Protein AF-A0A9P9J3M6-F1 (afdb_monomer_lite)

Sequence (145 aa):
MAPPSIEESSESGIVKPSSDRLELLVREHLDTVFKNATKAMRANKTPTTQNATMADYLGEYLVSAAQVWFQLTDEMLNSPEMEQVVLKVHENSKSETRLADLSAIVSLDVNITKLSHIRNLTEKFSRDIHEIWRSDPKNGSVSSG

Organism: NCBI:txid307937

Secondary structure (DSSP, 8-state):
-PPPP----------PPPHHHHHHHHHHHHHHHHHHHHHHHHHS-----TT--HHHHHHHHHHHHHHHHHHHHHHHHSSHHHHHHHHHHHHHHHHH-SS--HHHHHHHHHHHHHHHHHHHHHHHHHHHHHHHHH--GGGGS----

Structure (mmCIF, N/CA/C/O backbone):
data_AF-A0A9P9J3M6-F1
#
_entry.id   AF-A0A9P9J3M6-F1
#
loop_
_atom_site.group_PDB
_atom_site.id
_atom_site.type_symbol
_atom_site.label_atom_id
_atom_site.label_alt_id
_atom_site.label_comp_id
_atom_site.label_asym_id
_atom_site.label_entity_id
_atom_site.label_seq_id
_atom_site.pdbx_PDB_ins_code
_atom_site.Cartn_x
_atom_site.Cartn_y
_atom_site.Cartn_z
_atom_site.occupancy
_atom_site.B_iso_or_equiv
_atom_site.auth_seq_id
_atom_site.auth_comp_id
_atom_site.auth_asym_id
_atom_site.auth_atom_id
_atom_site.pdbx_PDB_model_num
ATOM 1 N N . MET A 1 1 ? -54.775 16.433 20.065 1.00 39.12 1 MET A N 1
ATOM 2 C CA . MET A 1 1 ? -53.765 15.400 20.366 1.00 39.12 1 MET A CA 1
ATOM 3 C C . MET A 1 1 ? -53.034 15.120 19.063 1.00 39.12 1 MET A C 1
ATOM 5 O O . MET A 1 1 ? -53.635 14.534 18.176 1.00 39.12 1 MET A O 1
ATOM 9 N N . ALA A 1 2 ? -51.842 15.690 18.881 1.00 44.88 2 ALA A N 1
ATOM 10 C CA . ALA A 1 2 ? -51.015 15.474 17.690 1.00 44.88 2 ALA A CA 1
ATOM 11 C C . ALA A 1 2 ? -50.002 14.351 17.988 1.00 44.88 2 ALA A C 1
ATOM 13 O O . ALA A 1 2 ? -49.564 14.263 19.138 1.00 44.88 2 ALA A O 1
ATOM 14 N N . PRO A 1 3 ? -49.670 13.476 17.022 1.00 43.56 3 PRO A N 1
ATOM 15 C CA . PRO A 1 3 ? -48.696 12.410 17.239 1.00 43.56 3 PRO A CA 1
ATOM 16 C C . PRO A 1 3 ? -47.274 12.985 17.389 1.00 43.56 3 PRO A C 1
ATOM 18 O O . PRO A 1 3 ? -46.992 14.049 16.833 1.00 43.56 3 PRO A O 1
ATOM 21 N N . PRO A 1 4 ? -46.387 12.312 18.145 1.00 39.59 4 PRO A N 1
ATOM 22 C CA . PRO A 1 4 ? -45.017 12.765 18.344 1.00 39.59 4 PRO A CA 1
ATOM 23 C C . PRO A 1 4 ? -44.220 12.682 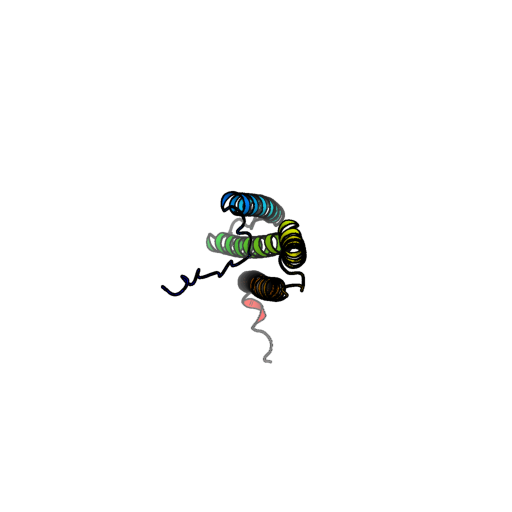17.037 1.00 39.59 4 PRO A C 1
ATOM 25 O O . PRO A 1 4 ? -44.325 11.706 16.292 1.00 39.59 4 PRO A O 1
ATOM 28 N N . SER A 1 5 ? -43.431 13.725 16.779 1.00 46.91 5 SER A N 1
ATOM 29 C CA . SER A 1 5 ? -42.441 13.777 15.707 1.00 46.91 5 SER A CA 1
ATOM 30 C C . SER A 1 5 ? -41.457 12.621 15.851 1.00 46.91 5 SER A C 1
ATOM 32 O O . SER A 1 5 ? -40.870 12.429 16.914 1.00 46.91 5 SER A O 1
ATOM 34 N N . ILE A 1 6 ? -41.280 11.862 14.773 1.00 44.53 6 ILE A N 1
ATOM 35 C CA . ILE A 1 6 ? -40.197 10.892 14.648 1.00 44.53 6 ILE A CA 1
ATOM 36 C C . ILE A 1 6 ? -38.923 11.717 14.463 1.00 44.53 6 ILE A C 1
ATOM 38 O O . ILE A 1 6 ? -38.685 12.267 13.389 1.00 44.53 6 ILE A O 1
ATOM 42 N N . GLU A 1 7 ? -38.145 11.859 15.532 1.00 42.56 7 GLU A N 1
ATOM 43 C CA . GLU A 1 7 ? -36.724 12.146 15.399 1.00 42.56 7 GLU A CA 1
ATOM 44 C C . GLU A 1 7 ? -36.108 10.945 14.674 1.00 42.56 7 GLU A C 1
ATOM 46 O O . GLU A 1 7 ? -36.085 9.832 15.201 1.00 42.56 7 GLU A O 1
ATOM 51 N N . GLU A 1 8 ? -35.672 11.144 13.430 1.00 40.50 8 GLU A N 1
ATOM 52 C CA . GLU A 1 8 ? -34.800 10.194 12.742 1.00 40.50 8 GLU A CA 1
ATOM 53 C C . GLU A 1 8 ? -33.442 10.183 13.455 1.00 40.50 8 GLU A C 1
ATOM 55 O O . GLU A 1 8 ? -32.481 10.843 13.063 1.00 40.50 8 GLU A O 1
ATOM 60 N N . SER A 1 9 ? -33.378 9.419 14.544 1.00 46.59 9 SER A N 1
ATOM 61 C CA . SER A 1 9 ? -32.142 8.891 15.094 1.00 46.59 9 SER A CA 1
ATOM 62 C C . SER A 1 9 ? -31.547 7.912 14.090 1.00 46.59 9 SER A C 1
ATOM 64 O O . SER A 1 9 ? -32.109 6.854 13.813 1.00 46.59 9 SER A O 1
ATOM 66 N N . SER A 1 10 ? -30.377 8.247 13.568 1.00 39.09 10 SER A N 1
ATOM 67 C CA . SER A 1 10 ? -29.376 7.277 13.128 1.00 39.09 10 SER A CA 1
ATOM 68 C C . SER A 1 10 ? -28.012 7.941 13.258 1.00 39.09 10 SER A C 1
ATOM 70 O O . SER A 1 10 ? -27.371 8.342 12.287 1.00 39.09 10 SER A O 1
ATOM 72 N N . GLU A 1 11 ? -27.610 8.096 14.519 1.00 45.28 11 GLU A N 1
ATOM 73 C CA . GLU A 1 11 ? -26.225 8.259 14.939 1.00 45.28 11 GLU A CA 1
ATOM 74 C C . GLU A 1 11 ? -25.393 7.107 14.366 1.00 45.28 11 GLU A C 1
ATOM 76 O O . GLU A 1 11 ? -25.336 6.003 14.900 1.00 45.28 11 GLU A O 1
ATOM 81 N N . SER A 1 12 ? -24.713 7.365 13.252 1.00 43.41 12 SER A N 1
ATOM 82 C CA . SER A 1 12 ? -23.516 6.610 12.904 1.00 43.41 12 SER A CA 1
ATOM 83 C C . SER A 1 12 ? -22.434 7.020 13.905 1.00 43.41 12 SER A C 1
ATOM 85 O O . SER A 1 12 ? -21.694 7.971 13.652 1.00 43.41 12 SER A O 1
ATOM 87 N N . GLY A 1 13 ? -22.337 6.299 15.027 1.00 42.12 13 GLY A N 1
ATOM 88 C CA . GLY A 1 13 ? -21.339 6.453 16.100 1.00 42.12 13 GLY A CA 1
ATOM 89 C C . GLY A 1 13 ? -19.878 6.206 15.686 1.00 42.12 13 GLY A C 1
ATOM 90 O O . GLY A 1 13 ? -19.028 5.867 16.508 1.00 42.12 13 GLY A O 1
ATOM 91 N N . ILE A 1 14 ? -19.547 6.381 14.407 1.00 51.94 14 ILE A N 1
ATOM 92 C CA . ILE A 1 14 ? -18.169 6.498 13.948 1.00 51.94 14 ILE A CA 1
ATOM 93 C C . ILE A 1 14 ? -17.753 7.937 14.230 1.00 51.94 14 ILE A C 1
ATOM 95 O O . ILE A 1 14 ? -18.113 8.856 13.492 1.00 51.94 14 ILE A O 1
ATOM 99 N N . VAL A 1 15 ? -16.979 8.141 15.299 1.00 54.56 15 VAL A N 1
ATOM 100 C CA . VAL A 1 15 ? -16.281 9.409 15.528 1.00 54.56 15 VAL A CA 1
ATOM 101 C C . VAL A 1 15 ? -15.406 9.669 14.306 1.00 54.56 15 VAL A C 1
ATOM 103 O O . VAL A 1 15 ? -14.336 9.079 14.156 1.00 54.56 15 VAL A O 1
ATOM 106 N N . LYS A 1 16 ? -15.888 10.530 13.408 1.00 54.97 16 LYS A N 1
ATOM 107 C CA . LYS A 1 16 ? -15.156 10.947 12.217 1.00 54.97 16 LYS A CA 1
ATOM 108 C C . LYS A 1 16 ? -13.842 11.572 12.697 1.00 54.97 16 LYS A C 1
ATOM 110 O O . LYS A 1 16 ? -13.903 12.544 13.457 1.00 54.97 16 LYS A O 1
ATOM 115 N N . PRO A 1 17 ? -12.663 11.043 12.322 1.00 58.59 17 PRO A N 1
ATOM 116 C CA . PRO A 1 17 ? -11.420 11.741 12.617 1.00 58.59 17 PRO A CA 1
ATOM 117 C C . PRO A 1 17 ? -11.522 13.146 12.018 1.00 58.59 17 PRO A C 1
ATOM 119 O O . PRO A 1 17 ? -12.058 13.308 10.916 1.00 58.59 17 PRO A O 1
ATOM 122 N N . SER A 1 18 ? -11.067 14.173 12.748 1.00 67.88 18 SER A N 1
ATOM 123 C CA . SER A 1 18 ? -11.011 15.513 12.163 1.00 67.88 18 SER A CA 1
ATOM 124 C C . SER A 1 18 ? -10.181 15.423 10.885 1.00 67.88 18 SER A C 1
ATOM 126 O O . SER A 1 18 ? -9.131 14.773 10.870 1.00 67.88 18 SER A O 1
ATOM 128 N N . SER A 1 19 ? -10.685 16.019 9.802 1.00 70.06 19 SER A N 1
ATOM 129 C CA . SER A 1 19 ? -10.029 15.990 8.488 1.00 70.06 19 SER A CA 1
ATOM 130 C C . SER A 1 19 ? -8.548 16.368 8.608 1.00 70.06 19 SER A C 1
ATOM 132 O O . SER A 1 19 ? -7.691 15.716 8.022 1.00 70.06 19 SER A O 1
ATOM 134 N N . ASP A 1 20 ? -8.261 17.332 9.483 1.00 76.56 20 ASP A N 1
ATOM 135 C CA . ASP A 1 20 ? -6.927 17.846 9.781 1.00 76.56 20 ASP A CA 1
ATOM 136 C C . ASP A 1 20 ? -5.989 16.792 10.395 1.00 76.56 20 ASP A C 1
ATOM 138 O O . ASP A 1 20 ? -4.801 16.765 10.079 1.00 76.56 20 ASP A O 1
ATOM 142 N N . ARG A 1 21 ? -6.494 15.893 11.257 1.00 79.88 21 ARG A N 1
ATOM 143 C CA . ARG A 1 21 ? -5.674 14.838 11.880 1.00 79.88 21 ARG A CA 1
ATOM 144 C C . ARG A 1 21 ? -5.367 13.716 10.897 1.00 79.88 21 ARG A C 1
ATOM 146 O O . ARG A 1 21 ? -4.240 13.234 10.876 1.00 79.88 21 ARG A O 1
ATOM 153 N N . LEU A 1 22 ? -6.346 13.317 10.082 1.00 79.25 22 LEU A N 1
ATOM 154 C CA . LEU A 1 22 ? -6.109 12.352 9.006 1.00 79.25 22 LEU A CA 1
ATOM 155 C C . LEU A 1 22 ? -5.081 12.904 8.014 1.00 79.25 22 LEU A C 1
ATOM 157 O O . LEU A 1 22 ? -4.148 12.202 7.641 1.00 79.25 22 LEU A O 1
ATOM 161 N N . GLU A 1 23 ? -5.222 14.170 7.625 1.00 82.69 23 GLU A N 1
ATOM 162 C CA . GLU A 1 23 ? -4.286 14.821 6.715 1.00 82.69 23 GLU A CA 1
ATOM 163 C C . GLU A 1 23 ? -2.868 14.901 7.299 1.00 82.69 23 GLU A C 1
ATOM 165 O O . GLU A 1 23 ? -1.898 14.637 6.587 1.00 82.69 23 GLU A O 1
ATOM 170 N N . LEU A 1 24 ? -2.731 15.204 8.595 1.00 86.50 24 LEU A N 1
ATOM 171 C CA . LEU A 1 24 ? -1.435 15.211 9.274 1.00 86.50 24 LEU A CA 1
ATOM 172 C C . LEU A 1 24 ? -0.772 13.827 9.250 1.00 86.50 24 LEU A C 1
ATOM 174 O O . LEU A 1 24 ? 0.396 13.725 8.880 1.00 86.50 24 LEU A O 1
ATOM 178 N N . LEU A 1 25 ? -1.528 12.772 9.567 1.00 83.56 25 LEU A N 1
ATOM 179 C CA . LEU A 1 25 ? -1.031 11.395 9.533 1.00 83.56 25 LEU A CA 1
ATOM 180 C C . LEU A 1 25 ? -0.606 10.993 8.123 1.00 83.56 25 LEU A C 1
ATOM 182 O O . LEU A 1 25 ? 0.486 10.463 7.94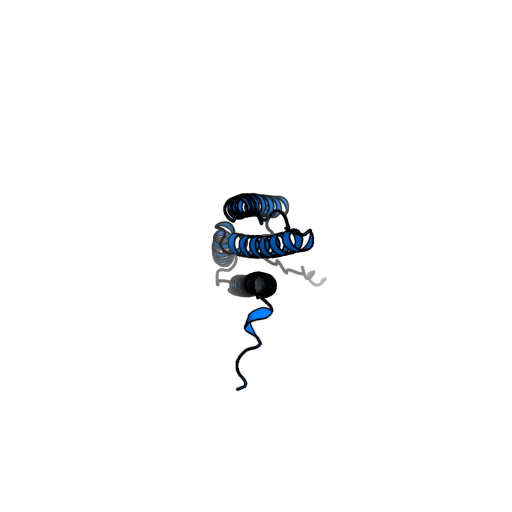0 1.00 83.56 25 LEU A O 1
ATOM 186 N N . VAL A 1 26 ? -1.423 11.302 7.113 1.00 84.88 26 VAL A N 1
ATOM 187 C CA . VAL A 1 26 ? -1.087 11.026 5.710 1.00 84.88 26 VAL A CA 1
ATOM 188 C C . VAL A 1 26 ? 0.230 11.696 5.323 1.00 84.88 26 VAL A C 1
ATOM 190 O O . VAL A 1 26 ? 1.075 11.059 4.697 1.00 84.88 26 VAL A O 1
ATOM 193 N N . ARG A 1 27 ? 0.440 12.956 5.721 1.00 85.56 27 ARG A N 1
ATOM 194 C CA . ARG A 1 27 ? 1.688 13.685 5.450 1.00 85.56 27 ARG A CA 1
ATOM 195 C C . ARG A 1 27 ? 2.892 13.074 6.171 1.00 85.56 27 ARG A C 1
ATOM 197 O O . ARG A 1 27 ? 3.952 12.970 5.563 1.00 85.56 27 ARG A O 1
ATOM 204 N N . GLU A 1 28 ? 2.734 12.663 7.426 1.00 87.75 28 GLU A N 1
ATOM 205 C CA . GLU A 1 28 ? 3.796 12.030 8.222 1.00 87.75 28 GLU A CA 1
ATOM 206 C C . GLU A 1 28 ? 4.249 10.690 7.624 1.00 87.75 28 GLU A C 1
ATOM 208 O O . GLU A 1 28 ? 5.448 10.457 7.441 1.00 87.75 28 GLU A O 1
ATOM 213 N N . HIS A 1 29 ? 3.291 9.840 7.249 1.00 83.81 29 HIS A N 1
ATOM 214 C CA . HIS A 1 29 ? 3.575 8.545 6.631 1.00 83.81 29 HIS A CA 1
ATOM 215 C C . HIS A 1 29 ? 4.200 8.736 5.239 1.00 83.81 29 HIS A C 1
ATOM 217 O O . HIS A 1 29 ? 5.199 8.101 4.910 1.00 83.81 29 HIS A O 1
ATOM 223 N N . LEU A 1 30 ? 3.695 9.683 4.435 1.00 85.12 30 LEU A N 1
ATOM 224 C CA . LEU A 1 30 ? 4.295 10.015 3.136 1.00 85.12 30 LEU A CA 1
ATOM 225 C C . LEU A 1 30 ? 5.754 10.468 3.263 1.00 85.12 30 LEU A C 1
ATOM 227 O O . LEU A 1 30 ? 6.595 10.018 2.487 1.00 85.12 30 LEU A O 1
ATOM 231 N N . ASP A 1 31 ? 6.067 11.344 4.219 1.00 87.50 31 ASP A N 1
ATOM 232 C CA . ASP A 1 31 ? 7.432 11.833 4.433 1.00 87.50 31 ASP A CA 1
ATOM 233 C C . ASP A 1 31 ? 8.380 10.701 4.865 1.00 87.50 31 ASP A C 1
ATOM 235 O O . ASP A 1 31 ? 9.491 10.584 4.339 1.00 87.50 31 ASP A O 1
ATOM 239 N N . THR A 1 32 ? 7.919 9.816 5.751 1.00 85.25 32 THR A N 1
ATOM 240 C CA . THR A 1 32 ? 8.673 8.638 6.207 1.00 85.25 32 THR A CA 1
ATOM 241 C C . THR A 1 32 ? 8.980 7.688 5.054 1.00 85.25 32 THR A C 1
ATOM 243 O O . THR A 1 32 ? 10.152 7.387 4.784 1.00 85.25 32 THR A O 1
ATOM 246 N N . VAL A 1 33 ? 7.954 7.279 4.307 1.00 83.75 33 VAL A N 1
ATOM 247 C CA . VAL A 1 33 ? 8.107 6.372 3.167 1.00 83.75 33 VAL A CA 1
ATOM 248 C C . VAL A 1 33 ? 8.983 6.998 2.086 1.00 83.75 33 VAL A C 1
ATOM 250 O O . VAL A 1 33 ? 9.882 6.342 1.560 1.00 83.75 33 VAL A O 1
ATOM 253 N N . PHE A 1 34 ? 8.796 8.282 1.774 1.00 81.25 34 PHE A N 1
ATOM 254 C CA . PHE A 1 34 ? 9.583 8.951 0.742 1.00 81.25 34 PHE A CA 1
ATOM 255 C C . PHE A 1 34 ? 11.063 9.073 1.125 1.00 81.25 34 PHE A C 1
ATOM 257 O O . PHE A 1 34 ? 11.944 8.844 0.289 1.00 81.25 34 PHE A O 1
ATOM 264 N N . LYS A 1 35 ? 11.368 9.374 2.394 1.00 82.88 35 LYS A N 1
ATOM 265 C CA . LYS A 1 35 ? 12.745 9.368 2.915 1.00 82.88 35 LYS A CA 1
ATOM 266 C C . LYS A 1 35 ? 13.377 7.982 2.800 1.00 82.88 35 LYS A C 1
ATOM 268 O O . LYS A 1 35 ? 14.517 7.871 2.337 1.00 82.88 35 LYS A O 1
ATOM 273 N N . ASN A 1 36 ? 12.639 6.936 3.166 1.00 78.00 36 ASN A N 1
ATOM 274 C CA . ASN A 1 36 ? 13.102 5.552 3.096 1.00 78.00 36 ASN A CA 1
ATOM 275 C C . ASN A 1 36 ? 13.335 5.099 1.649 1.00 78.00 36 ASN A C 1
ATOM 277 O O . ASN A 1 36 ? 14.398 4.557 1.340 1.00 78.00 36 ASN A O 1
ATOM 281 N N . ALA A 1 37 ? 12.410 5.404 0.741 1.00 74.06 37 ALA A N 1
ATOM 282 C CA . ALA A 1 37 ? 12.536 5.097 -0.678 1.00 74.06 37 ALA A CA 1
ATOM 283 C C . ALA A 1 37 ? 13.678 5.869 -1.342 1.00 74.06 37 ALA A C 1
ATOM 285 O O . ALA A 1 37 ? 14.479 5.278 -2.057 1.00 74.06 37 ALA A O 1
ATOM 286 N N . THR A 1 38 ? 13.843 7.160 -1.039 1.00 71.88 38 THR A N 1
ATOM 287 C CA . THR A 1 38 ? 14.969 7.960 -1.550 1.00 71.88 38 THR A CA 1
ATOM 288 C C . THR A 1 38 ? 16.309 7.408 -1.060 1.00 71.88 38 THR A C 1
ATOM 290 O O . THR A 1 38 ? 17.290 7.364 -1.804 1.00 71.88 38 THR A O 1
ATOM 293 N N . LYS A 1 39 ? 16.373 6.957 0.198 1.00 75.38 39 LYS A N 1
ATOM 294 C CA . LYS A 1 39 ? 17.558 6.296 0.753 1.00 75.38 39 LYS A CA 1
ATOM 295 C C . LYS A 1 39 ? 17.833 4.963 0.048 1.00 75.38 39 LYS A C 1
ATOM 297 O O . LYS A 1 39 ? 18.983 4.706 -0.298 1.00 75.38 39 LYS A O 1
ATOM 302 N N . ALA A 1 40 ? 16.802 4.160 -0.214 1.00 68.00 40 ALA A N 1
ATOM 303 C CA . ALA A 1 40 ? 16.912 2.903 -0.953 1.00 68.00 40 ALA A CA 1
ATOM 304 C C . ALA A 1 40 ? 17.334 3.119 -2.419 1.00 68.00 40 ALA A C 1
ATOM 306 O O . ALA A 1 40 ? 18.238 2.436 -2.884 1.00 68.00 40 ALA A O 1
ATOM 307 N N . MET A 1 41 ? 16.775 4.116 -3.113 1.00 66.62 41 MET A N 1
ATOM 308 C CA . MET A 1 41 ? 17.169 4.523 -4.472 1.00 66.62 41 MET A CA 1
ATOM 309 C C . MET A 1 41 ? 18.619 5.011 -4.553 1.00 66.62 41 MET A C 1
ATOM 311 O O . MET A 1 41 ? 19.268 4.848 -5.576 1.00 66.62 41 MET A O 1
ATOM 315 N N . ARG A 1 42 ? 19.137 5.654 -3.501 1.00 65.62 42 ARG A N 1
ATOM 316 C CA . ARG A 1 42 ? 20.551 6.060 -3.442 1.00 65.62 42 ARG A CA 1
ATOM 317 C C . ARG A 1 42 ? 21.480 4.890 -3.113 1.00 65.62 42 ARG A C 1
ATOM 319 O O . ARG A 1 42 ? 22.644 4.923 -3.499 1.00 65.62 42 ARG A O 1
ATOM 326 N N . ALA A 1 43 ? 20.987 3.893 -2.376 1.00 65.00 43 ALA A N 1
ATOM 327 C CA . ALA A 1 43 ? 21.744 2.705 -1.987 1.00 65.00 43 ALA A CA 1
ATOM 328 C C . ALA A 1 43 ? 21.796 1.649 -3.106 1.00 65.00 43 ALA A C 1
ATOM 330 O O . ALA A 1 43 ? 22.848 1.057 -3.348 1.00 65.00 43 ALA A O 1
ATOM 331 N N . ASN A 1 44 ? 20.688 1.447 -3.821 1.00 57.66 44 ASN A N 1
ATOM 332 C CA . ASN A 1 44 ? 20.662 0.700 -5.070 1.00 57.66 44 ASN A CA 1
ATOM 333 C C . ASN A 1 44 ? 21.284 1.586 -6.139 1.00 57.66 44 ASN A C 1
ATOM 335 O O . ASN A 1 44 ? 20.703 2.596 -6.510 1.00 57.66 44 ASN A O 1
ATOM 339 N N . LYS A 1 45 ? 22.485 1.228 -6.605 1.00 54.66 45 LYS A N 1
ATOM 340 C CA . LYS A 1 45 ? 23.176 1.940 -7.685 1.00 54.66 45 LYS A CA 1
ATOM 341 C C . LYS A 1 45 ? 22.178 2.258 -8.802 1.00 54.66 45 LYS A C 1
ATOM 343 O O . LYS A 1 45 ? 21.730 1.348 -9.497 1.00 54.66 45 LYS A O 1
ATOM 348 N N . THR A 1 46 ? 21.866 3.542 -8.985 1.00 57.34 46 THR A N 1
ATOM 349 C CA . THR A 1 46 ? 21.322 4.047 -10.247 1.00 57.34 46 THR A CA 1
ATOM 350 C C . THR A 1 46 ? 22.159 3.462 -11.379 1.00 57.34 46 THR A C 1
ATOM 352 O O . THR A 1 46 ? 23.371 3.298 -11.177 1.00 57.34 46 THR A O 1
ATOM 355 N N . PRO A 1 47 ? 21.563 3.109 -12.534 1.00 56.75 47 PRO A N 1
ATOM 356 C CA . PRO A 1 47 ? 22.303 2.513 -13.637 1.00 56.75 47 PRO A CA 1
ATOM 357 C C . PRO A 1 47 ? 23.505 3.411 -13.947 1.00 56.75 47 PRO A C 1
ATOM 359 O O . PRO A 1 47 ? 23.381 4.507 -14.480 1.00 56.75 47 PRO A O 1
ATOM 362 N N . THR A 1 48 ? 24.678 2.972 -13.482 1.00 54.94 48 THR A N 1
ATOM 363 C CA . THR A 1 48 ? 25.943 3.720 -13.556 1.00 54.94 48 THR A CA 1
ATOM 364 C C . THR A 1 48 ? 26.580 3.512 -14.931 1.00 54.94 48 THR A C 1
ATOM 366 O O . THR A 1 48 ? 27.671 3.993 -15.224 1.00 54.94 48 THR A O 1
ATOM 369 N N . THR A 1 49 ? 25.905 2.739 -15.780 1.00 56.69 49 THR A N 1
ATOM 370 C CA . THR A 1 49 ? 26.282 2.443 -17.144 1.00 56.69 49 THR A CA 1
ATOM 371 C C . THR A 1 49 ? 26.208 3.728 -17.955 1.00 56.69 49 THR A C 1
ATOM 373 O O . THR A 1 49 ? 25.154 4.352 -18.037 1.00 56.69 49 THR A O 1
ATOM 376 N N . GLN A 1 50 ? 27.303 4.084 -18.625 1.00 58.69 50 GLN A N 1
ATOM 377 C CA . GLN A 1 50 ? 27.386 5.225 -19.550 1.00 58.69 50 GLN A CA 1
ATOM 378 C C . GLN A 1 50 ? 26.346 5.192 -20.696 1.00 58.69 50 GLN A C 1
ATOM 380 O O . GLN A 1 50 ? 26.244 6.157 -21.444 1.00 58.69 50 GLN A O 1
ATOM 385 N N . ASN A 1 51 ? 25.556 4.114 -20.805 1.00 67.62 51 ASN A N 1
ATOM 386 C CA . ASN A 1 51 ? 24.552 3.867 -21.839 1.00 67.62 51 ASN A CA 1
ATOM 387 C C . ASN A 1 51 ? 23.111 3.762 -21.295 1.00 67.62 51 ASN A C 1
ATOM 389 O O . ASN A 1 51 ? 22.246 3.256 -22.006 1.00 67.62 51 ASN A O 1
ATOM 393 N N . ALA A 1 52 ? 22.845 4.168 -20.046 1.00 76.12 52 ALA A N 1
ATOM 394 C CA . ALA A 1 52 ? 21.487 4.153 -19.500 1.00 76.12 52 ALA A CA 1
ATOM 395 C C . ALA A 1 52 ? 20.563 5.066 -20.322 1.00 76.12 52 ALA A C 1
ATOM 397 O O . ALA A 1 52 ? 20.841 6.250 -20.525 1.00 76.12 52 ALA A O 1
ATOM 398 N N . THR A 1 53 ? 19.464 4.507 -20.809 1.00 82.44 53 THR A N 1
ATOM 399 C CA . THR A 1 53 ? 18.454 5.221 -21.587 1.00 82.44 53 THR A CA 1
ATOM 400 C C . THR A 1 53 ? 17.419 5.871 -20.669 1.00 82.44 53 THR A C 1
ATOM 402 O O . THR A 1 53 ? 17.255 5.492 -19.512 1.00 82.44 53 THR A O 1
ATOM 405 N N . MET A 1 54 ? 16.650 6.832 -21.190 1.00 80.31 54 MET A N 1
ATOM 406 C CA . MET A 1 54 ? 15.500 7.393 -20.463 1.00 80.31 54 MET A CA 1
ATOM 407 C C . MET A 1 54 ? 14.489 6.308 -20.053 1.00 80.31 54 MET A C 1
ATOM 409 O O . MET A 1 54 ? 13.885 6.406 -18.989 1.00 80.31 54 MET A O 1
ATOM 413 N N . ALA A 1 55 ? 14.328 5.263 -20.872 1.00 81.12 55 ALA A N 1
ATOM 414 C CA . ALA A 1 55 ? 13.468 4.130 -20.546 1.00 81.12 55 ALA A CA 1
ATOM 415 C C . ALA A 1 55 ? 13.960 3.391 -19.292 1.00 81.12 55 ALA A C 1
ATOM 417 O O . ALA A 1 55 ? 13.137 3.034 -18.454 1.00 81.12 55 ALA A O 1
ATOM 418 N N . ASP A 1 56 ? 15.279 3.257 -19.114 1.00 81.75 56 ASP A N 1
ATOM 419 C CA . ASP A 1 56 ? 15.868 2.627 -17.927 1.00 81.75 56 ASP A CA 1
ATOM 420 C C . ASP A 1 56 ? 15.553 3.410 -16.648 1.00 81.75 56 ASP A C 1
ATOM 422 O O . ASP A 1 56 ? 15.143 2.842 -15.635 1.00 81.75 56 ASP A O 1
ATOM 426 N N . TYR A 1 57 ? 15.671 4.738 -16.707 1.00 79.19 57 TYR A N 1
ATOM 427 C CA . TYR A 1 57 ? 15.313 5.603 -15.583 1.00 79.19 57 TYR A CA 1
ATOM 428 C C . TYR A 1 57 ? 13.813 5.583 -15.280 1.00 79.19 57 TYR A C 1
ATOM 430 O O . TYR A 1 57 ? 13.429 5.572 -14.111 1.00 79.19 57 TYR A O 1
ATOM 438 N N . LEU A 1 58 ? 12.962 5.570 -16.311 1.00 82.25 58 LEU A N 1
ATOM 439 C CA . LEU A 1 58 ? 11.512 5.492 -16.138 1.00 82.25 58 LEU A CA 1
ATOM 440 C C . LEU A 1 58 ? 11.086 4.156 -15.524 1.00 82.25 58 LEU A C 1
ATOM 442 O O . LEU A 1 58 ? 10.238 4.150 -14.636 1.00 82.25 58 LEU A O 1
ATOM 446 N N . GLY A 1 59 ? 11.688 3.044 -15.945 1.00 85.19 59 GLY A N 1
ATOM 447 C CA . GLY A 1 59 ? 11.421 1.732 -15.367 1.00 85.19 59 GLY A CA 1
ATOM 448 C C . GLY A 1 59 ? 11.785 1.660 -13.885 1.00 85.19 59 GLY A C 1
ATOM 449 O O . GLY A 1 59 ? 10.935 1.325 -13.061 1.00 85.19 59 GLY A O 1
ATOM 450 N N . GLU A 1 60 ? 12.996 2.084 -13.513 1.00 84.75 60 GLU A N 1
ATOM 451 C CA . GLU A 1 60 ? 13.410 2.137 -12.100 1.00 84.75 60 GLU A CA 1
ATOM 452 C C . GLU A 1 60 ? 12.540 3.099 -11.270 1.00 84.75 60 GLU A C 1
ATOM 454 O O . GLU A 1 60 ? 12.200 2.806 -10.120 1.00 84.75 60 GLU A O 1
ATOM 459 N N . TYR A 1 61 ? 12.124 4.230 -11.851 1.00 84.00 61 TYR A N 1
ATOM 460 C CA . TYR A 1 61 ? 11.201 5.153 -11.193 1.00 84.00 61 TYR A CA 1
ATOM 461 C C . TYR A 1 61 ? 9.841 4.503 -10.919 1.00 84.00 61 TYR A C 1
ATOM 463 O O . TYR A 1 61 ? 9.336 4.603 -9.802 1.00 84.00 61 TYR A O 1
ATOM 471 N N . LEU A 1 62 ? 9.258 3.809 -11.902 1.00 87.44 62 LEU A N 1
ATOM 472 C CA . LEU A 1 62 ? 7.965 3.135 -11.753 1.00 87.44 62 LEU A CA 1
ATOM 473 C C . LEU A 1 62 ? 8.022 2.006 -10.717 1.00 87.44 62 LEU A C 1
ATOM 475 O O . LEU A 1 62 ? 7.108 1.893 -9.900 1.00 87.44 62 LEU A O 1
ATOM 479 N N . VAL A 1 63 ? 9.106 1.224 -10.699 1.00 87.94 63 VAL A N 1
ATOM 480 C CA . VAL A 1 63 ? 9.351 0.202 -9.666 1.00 87.94 63 VAL A CA 1
ATOM 481 C C . VAL A 1 63 ? 9.339 0.836 -8.280 1.00 87.94 63 VAL A C 1
ATOM 483 O O . VAL A 1 63 ? 8.637 0.372 -7.379 1.00 87.94 63 VAL A O 1
ATOM 486 N N . SER A 1 64 ? 10.075 1.932 -8.108 1.00 85.00 64 SER A N 1
ATOM 487 C CA . SER A 1 64 ? 10.162 2.579 -6.807 1.00 85.00 64 SER A CA 1
ATOM 488 C C . SER A 1 64 ? 8.867 3.281 -6.400 1.00 85.00 64 SER A C 1
ATOM 490 O O . SER A 1 64 ? 8.483 3.197 -5.237 1.00 85.00 64 SER A O 1
ATOM 492 N N . ALA A 1 65 ? 8.153 3.912 -7.334 1.00 86.12 65 ALA A N 1
ATOM 493 C CA . ALA A 1 65 ? 6.854 4.523 -7.066 1.00 86.12 65 ALA A CA 1
ATOM 494 C C . ALA A 1 65 ? 5.828 3.480 -6.596 1.00 86.12 65 ALA A C 1
ATOM 496 O O . ALA A 1 65 ? 5.102 3.715 -5.629 1.00 86.12 65 ALA A O 1
ATOM 497 N N . ALA A 1 66 ? 5.804 2.303 -7.227 1.00 89.06 66 ALA A N 1
ATOM 498 C CA . ALA A 1 66 ? 4.932 1.211 -6.813 1.00 89.06 66 ALA A CA 1
ATOM 499 C C . ALA A 1 66 ? 5.294 0.685 -5.413 1.00 89.06 66 ALA A C 1
ATOM 501 O O . ALA A 1 66 ? 4.407 0.414 -4.604 1.00 89.06 66 ALA A O 1
ATOM 502 N N . GLN A 1 67 ? 6.591 0.601 -5.102 1.00 88.44 67 GLN A N 1
ATOM 503 C CA . GLN A 1 67 ? 7.071 0.192 -3.782 1.00 88.44 67 GLN A CA 1
ATOM 504 C C . GLN A 1 67 ? 6.730 1.215 -2.687 1.00 88.44 67 GLN A C 1
ATOM 506 O O . GLN A 1 67 ? 6.277 0.822 -1.615 1.00 88.44 67 GLN A O 1
ATOM 511 N N . VAL A 1 68 ? 6.887 2.514 -2.965 1.00 87.56 68 VAL A N 1
ATOM 512 C CA . VAL A 1 68 ? 6.453 3.611 -2.079 1.00 87.56 68 VAL A CA 1
ATOM 513 C C . VAL A 1 68 ? 4.961 3.505 -1.796 1.00 87.56 68 VAL A C 1
ATOM 515 O O . VAL A 1 68 ? 4.538 3.605 -0.649 1.00 87.56 68 VAL A O 1
ATOM 518 N N . TRP A 1 69 ? 4.153 3.273 -2.830 1.00 87.94 69 TRP A N 1
ATOM 519 C CA . TRP A 1 69 ? 2.709 3.165 -2.663 1.00 87.94 69 TRP A CA 1
ATOM 520 C C . TRP A 1 69 ? 2.312 1.979 -1.780 1.00 87.94 69 TRP A C 1
ATOM 522 O O . TRP A 1 69 ? 1.482 2.129 -0.886 1.00 87.94 69 TRP A O 1
ATOM 532 N N . PHE A 1 70 ? 2.948 0.821 -1.976 1.00 90.38 70 PHE A N 1
ATOM 533 C CA . PHE A 1 70 ? 2.757 -0.330 -1.099 1.00 90.38 70 PHE A CA 1
ATOM 534 C C . PHE A 1 70 ? 3.138 -0.012 0.356 1.00 90.38 70 PHE A C 1
ATOM 536 O O . PHE A 1 70 ? 2.311 -0.194 1.250 1.00 90.38 70 PHE A O 1
ATOM 543 N N . GLN A 1 71 ? 4.342 0.522 0.584 1.00 87.56 71 GLN A N 1
ATOM 544 C CA . GLN A 1 71 ? 4.833 0.868 1.922 1.00 87.56 71 GLN A CA 1
ATOM 545 C C . GLN A 1 71 ? 3.916 1.860 2.635 1.00 87.56 71 GLN A C 1
ATOM 547 O O . GLN A 1 71 ? 3.593 1.658 3.797 1.00 87.56 71 GLN A O 1
ATOM 552 N N . LEU A 1 72 ? 3.427 2.880 1.927 1.00 86.38 72 LEU A N 1
ATOM 553 C CA . LEU A 1 72 ? 2.480 3.842 2.483 1.00 86.38 72 LEU A CA 1
ATOM 554 C C . LEU A 1 72 ? 1.204 3.164 2.979 1.00 86.38 72 LEU A C 1
ATOM 556 O O . LEU A 1 72 ? 0.761 3.414 4.097 1.00 86.38 72 LEU A O 1
ATOM 560 N N . THR A 1 73 ? 0.614 2.298 2.152 1.00 88.69 73 THR A N 1
ATOM 561 C CA . THR A 1 73 ? -0.608 1.583 2.537 1.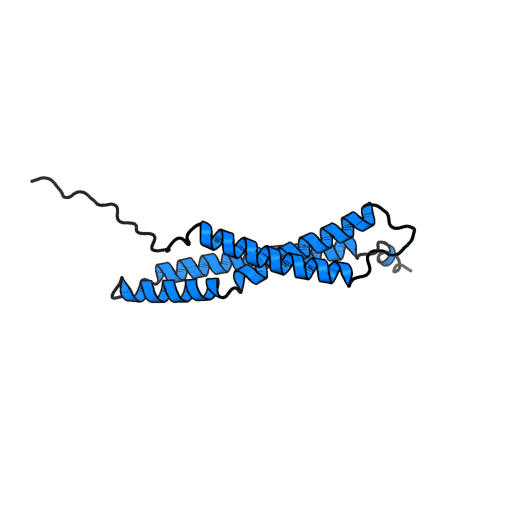00 88.69 73 THR A CA 1
ATOM 562 C C . THR A 1 73 ? -0.388 0.591 3.676 1.00 88.69 73 THR A C 1
ATOM 564 O O . THR A 1 73 ? -1.306 0.371 4.462 1.00 88.69 73 THR A O 1
ATOM 567 N N . ASP A 1 74 ? 0.805 0.004 3.780 1.00 89.00 74 ASP A N 1
ATOM 568 C CA . ASP A 1 74 ? 1.161 -0.893 4.878 1.00 89.00 74 ASP A CA 1
ATOM 569 C C . ASP A 1 74 ? 1.374 -0.125 6.191 1.00 89.00 74 ASP A C 1
ATOM 571 O O . ASP A 1 74 ? 0.766 -0.472 7.201 1.00 89.00 74 ASP A O 1
ATOM 575 N N . GLU A 1 75 ? 2.143 0.971 6.171 1.00 87.00 75 GLU A N 1
ATOM 576 C CA . GLU A 1 75 ? 2.379 1.800 7.360 1.00 87.00 75 GLU A CA 1
ATOM 577 C C . GLU A 1 75 ? 1.074 2.408 7.893 1.00 87.00 75 GLU A C 1
ATOM 579 O O . GLU A 1 75 ? 0.829 2.357 9.093 1.00 87.00 75 GLU A O 1
ATOM 584 N N . MET A 1 76 ? 0.193 2.910 7.016 1.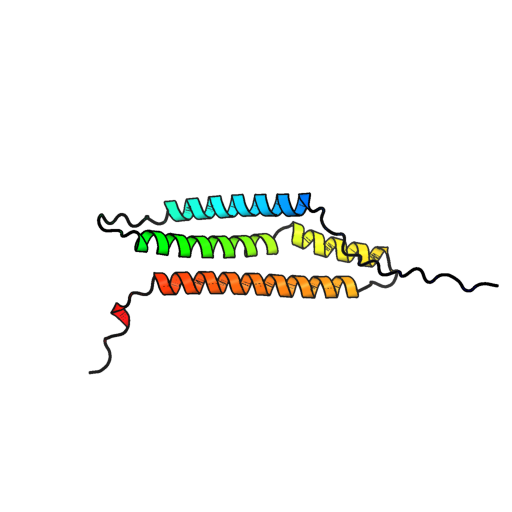00 84.94 76 MET A N 1
ATOM 585 C CA . MET A 1 76 ? -1.105 3.461 7.431 1.00 84.94 76 MET A CA 1
ATOM 586 C C . MET A 1 76 ? -2.013 2.429 8.107 1.00 84.94 76 MET A C 1
ATOM 588 O O . MET A 1 76 ? -2.785 2.780 8.995 1.00 84.94 76 MET A O 1
ATOM 592 N N . LEU A 1 77 ? -1.971 1.167 7.670 1.00 86.44 77 LEU A N 1
ATOM 593 C CA . LEU A 1 77 ? -2.825 0.120 8.231 1.00 86.44 77 LEU A CA 1
ATOM 594 C C . LEU A 1 77 ? -2.270 -0.439 9.546 1.00 86.44 77 LEU A C 1
ATOM 596 O O . LEU A 1 77 ? -3.044 -0.827 10.417 1.00 86.44 77 LEU A O 1
ATOM 600 N N . ASN A 1 78 ? -0.945 -0.460 9.688 1.00 85.19 78 ASN A N 1
ATOM 601 C CA . ASN A 1 78 ? -0.252 -0.920 10.891 1.00 85.19 78 ASN A CA 1
ATOM 602 C C . ASN A 1 78 ? 0.054 0.231 11.872 1.00 85.19 78 ASN A C 1
ATOM 604 O O . ASN A 1 78 ? 0.873 0.068 12.776 1.00 85.19 78 ASN A O 1
ATOM 608 N N . SER A 1 79 ? -0.557 1.406 11.681 1.00 82.62 79 SER A N 1
ATOM 609 C CA . SER A 1 79 ? -0.271 2.591 12.487 1.00 82.62 79 SER A CA 1
ATOM 610 C C . SER A 1 79 ? -0.914 2.499 13.885 1.00 82.62 79 SER A C 1
ATOM 612 O O . SER A 1 79 ? -2.012 1.943 14.030 1.00 82.62 79 SER A O 1
ATOM 614 N N . PRO A 1 80 ? -0.296 3.088 14.929 1.00 78.00 80 PRO A N 1
ATOM 615 C CA . PRO A 1 80 ? -0.866 3.119 16.281 1.00 78.00 80 PRO A CA 1
ATOM 616 C C . PRO A 1 80 ? -2.264 3.753 16.345 1.00 78.00 80 PRO A C 1
ATOM 618 O O . PRO A 1 80 ? -3.059 3.468 17.240 1.00 78.00 80 PRO A O 1
ATOM 621 N N . GLU A 1 81 ? -2.590 4.640 15.408 1.00 78.44 81 GLU A N 1
ATOM 622 C CA . GLU A 1 81 ? -3.899 5.279 15.316 1.00 78.44 81 GLU A CA 1
ATOM 623 C C . GLU A 1 81 ? -4.992 4.297 14.900 1.00 78.44 81 GLU A C 1
ATOM 625 O O . GLU A 1 81 ? -6.114 4.410 15.396 1.00 78.44 81 GLU A O 1
ATOM 630 N N . MET A 1 82 ? -4.680 3.317 14.048 1.00 76.69 82 MET A N 1
ATOM 631 C CA . MET A 1 82 ? -5.624 2.263 13.678 1.00 76.69 82 MET A CA 1
ATOM 632 C C . MET A 1 82 ? -5.959 1.382 14.893 1.00 76.69 82 MET A C 1
ATOM 634 O O . MET A 1 82 ? -7.129 1.074 15.129 1.00 76.69 82 MET A O 1
ATOM 638 N N . GLU A 1 83 ? -4.964 1.069 15.729 1.00 75.00 83 GLU A N 1
ATOM 639 C CA . GLU A 1 83 ? -5.169 0.370 17.007 1.00 75.00 83 GLU A CA 1
ATOM 640 C C . GLU A 1 83 ? -6.035 1.195 17.976 1.00 75.00 83 GLU A C 1
ATOM 642 O O . GLU A 1 83 ? -6.965 0.672 18.595 1.00 75.00 83 GLU A O 1
ATOM 647 N N . GLN A 1 84 ? -5.804 2.511 18.063 1.00 76.81 84 GLN A N 1
ATOM 648 C CA . GLN A 1 84 ? -6.612 3.411 18.897 1.00 76.81 84 GLN A CA 1
ATOM 649 C C . GLN A 1 84 ? -8.070 3.511 18.432 1.00 76.81 84 GLN A C 1
ATOM 651 O O . GLN A 1 84 ? -8.963 3.638 19.270 1.00 76.81 84 GLN A O 1
ATOM 656 N N . VAL A 1 85 ? -8.339 3.453 17.123 1.00 76.81 85 VAL A N 1
ATOM 657 C CA . VAL A 1 85 ? -9.714 3.445 16.592 1.00 76.81 85 VAL A CA 1
ATOM 658 C C . VAL A 1 85 ? -10.464 2.196 17.054 1.00 76.81 85 VAL A C 1
ATOM 660 O O . VAL A 1 85 ? -11.606 2.313 17.496 1.00 76.81 85 VAL A O 1
ATOM 663 N N . VAL A 1 86 ? -9.819 1.026 17.023 1.00 72.44 86 VAL A N 1
ATOM 664 C CA . VAL A 1 86 ? -10.404 -0.231 17.521 1.00 72.44 86 VAL A CA 1
ATOM 665 C C . VAL A 1 86 ? -10.732 -0.131 19.010 1.00 72.44 86 VAL A C 1
ATOM 667 O O . VAL A 1 86 ? -11.860 -0.420 19.415 1.00 72.44 86 VAL A O 1
ATOM 670 N N . LEU A 1 87 ? -9.783 0.351 19.819 1.00 73.12 87 LEU A N 1
ATOM 671 C CA . LEU A 1 87 ? -9.981 0.529 21.261 1.00 73.12 87 LEU A CA 1
ATOM 672 C C . LEU A 1 87 ? -11.114 1.516 21.568 1.00 73.12 87 LEU A C 1
ATOM 674 O O . LEU A 1 87 ? -11.971 1.232 22.402 1.00 73.12 87 LEU A O 1
ATOM 678 N N . LYS A 1 88 ? -11.169 2.644 20.854 1.00 74.56 88 LYS A N 1
ATOM 679 C CA . LYS A 1 88 ? -12.183 3.681 21.066 1.00 74.56 88 LYS A CA 1
ATOM 680 C C . LYS A 1 88 ? -13.586 3.227 20.666 1.00 74.56 88 LYS A C 1
ATOM 682 O O . LYS A 1 88 ? -14.543 3.533 21.369 1.00 74.56 88 LYS A O 1
ATOM 687 N N . VAL A 1 89 ? -13.727 2.485 19.565 1.00 71.69 89 VAL A N 1
ATOM 688 C CA . VAL A 1 89 ? -15.021 1.900 19.166 1.00 71.69 89 VAL A CA 1
ATOM 689 C C . VAL A 1 89 ? -15.495 0.885 20.206 1.00 71.69 89 VAL A C 1
ATOM 691 O O . VAL A 1 89 ? -16.671 0.880 20.567 1.00 71.69 89 VAL A O 1
ATOM 694 N N . HIS A 1 90 ? -14.582 0.079 20.748 1.00 67.75 90 HIS A N 1
ATOM 695 C CA . HIS A 1 90 ? -14.892 -0.858 21.823 1.00 67.75 90 HIS A CA 1
ATOM 696 C C . HIS A 1 90 ? -15.312 -0.146 23.128 1.00 67.75 90 HIS A C 1
ATOM 698 O O . HIS A 1 90 ? -16.281 -0.553 23.770 1.00 67.75 90 HIS A O 1
ATOM 704 N N . GLU A 1 91 ? -14.629 0.935 23.518 1.00 72.06 91 GLU A N 1
ATOM 705 C CA . GLU A 1 91 ? -14.985 1.738 24.698 1.00 72.06 91 GLU A CA 1
ATOM 706 C C . GLU A 1 91 ? -16.331 2.459 24.543 1.00 72.06 91 GLU A C 1
ATOM 708 O O . GLU A 1 91 ? -17.149 2.409 25.462 1.00 72.06 91 GLU A O 1
ATOM 713 N N . ASN A 1 92 ? -16.591 3.063 23.380 1.00 67.56 92 ASN A N 1
ATOM 714 C CA . ASN A 1 92 ? -17.852 3.750 23.086 1.00 67.56 92 ASN A CA 1
ATOM 715 C C . ASN A 1 92 ? -19.042 2.778 23.046 1.00 67.56 92 ASN A C 1
ATOM 717 O O . ASN A 1 92 ? -20.079 3.038 23.652 1.00 67.56 92 ASN A O 1
ATOM 721 N N . SER A 1 93 ? -18.871 1.613 22.411 1.00 61.62 93 SER A N 1
ATOM 722 C CA . SER A 1 93 ? -19.887 0.547 22.392 1.00 61.62 93 SER A CA 1
ATOM 723 C C . SER A 1 93 ? -20.252 0.080 23.811 1.00 61.62 93 SER A C 1
ATOM 725 O O . SER A 1 93 ? -21.403 -0.248 24.091 1.00 61.62 93 SER A O 1
ATOM 727 N N . LYS A 1 94 ? -19.293 0.115 24.747 1.00 63.62 94 LYS A N 1
ATOM 728 C CA . LYS A 1 94 ? -19.505 -0.253 26.153 1.00 63.62 94 LYS A CA 1
ATOM 729 C C . LYS A 1 94 ? -20.193 0.842 26.982 1.00 63.62 94 LYS A C 1
ATOM 731 O O . LYS A 1 94 ? -20.865 0.509 27.960 1.00 63.62 94 LYS A O 1
ATOM 736 N N . SER A 1 95 ? -19.991 2.121 26.661 1.00 65.31 95 SER A N 1
ATOM 737 C CA . SER A 1 95 ? -20.528 3.247 27.441 1.00 65.31 95 SER A CA 1
ATOM 738 C C . SER A 1 95 ? -21.944 3.663 27.029 1.00 65.31 95 SER A C 1
ATOM 740 O O . SER A 1 95 ? -22.720 4.051 27.902 1.00 65.31 95 SER A O 1
ATOM 742 N N . GLU A 1 96 ? -22.301 3.564 25.744 1.00 57.94 96 GLU A N 1
ATOM 743 C CA . GLU A 1 96 ? -23.595 4.039 25.217 1.00 57.94 96 GLU A CA 1
ATOM 744 C C . GLU A 1 96 ? -24.734 3.030 25.359 1.00 57.94 96 GLU A C 1
ATOM 746 O O . GLU A 1 96 ? -25.886 3.405 25.579 1.00 57.94 96 GLU A O 1
ATOM 751 N N . THR A 1 97 ? -24.439 1.736 25.293 1.00 51.84 97 THR A N 1
ATOM 752 C CA . THR A 1 97 ? -25.462 0.695 25.338 1.00 51.84 97 THR A CA 1
ATOM 753 C C . THR A 1 97 ? -25.098 -0.299 26.434 1.00 51.84 97 THR A C 1
ATOM 755 O O . THR A 1 97 ? -24.097 -1.001 26.380 1.00 51.84 97 THR A O 1
ATOM 758 N N . ARG A 1 98 ? -25.926 -0.407 27.485 1.00 55.69 98 ARG A N 1
ATOM 759 C CA . ARG A 1 98 ? -25.761 -1.414 28.565 1.00 55.69 98 ARG A CA 1
ATOM 760 C C . ARG A 1 98 ? -25.795 -2.878 28.063 1.00 55.69 98 ARG A C 1
ATOM 762 O O . ARG A 1 98 ? -25.702 -3.801 28.869 1.00 55.69 98 ARG A O 1
ATOM 769 N N . LEU A 1 99 ? -25.926 -3.076 26.752 1.00 54.38 99 LEU A N 1
ATOM 770 C CA . LEU A 1 99 ? -25.655 -4.272 25.967 1.00 54.38 99 LEU A CA 1
ATOM 771 C C . LEU A 1 99 ? -24.717 -3.836 24.841 1.00 54.38 99 LEU A C 1
ATOM 773 O O . LEU A 1 99 ? -25.130 -2.999 24.053 1.00 54.38 99 LEU A O 1
ATOM 777 N N . ALA A 1 100 ? -23.499 -4.377 24.779 1.00 57.06 100 ALA A N 1
ATOM 778 C CA . ALA A 1 100 ? -22.501 -3.994 23.782 1.00 57.06 100 ALA A CA 1
ATOM 779 C C . ALA A 1 100 ? -23.104 -3.995 22.368 1.00 57.06 100 ALA A C 1
ATOM 781 O O . ALA A 1 100 ? -23.457 -5.057 21.847 1.00 57.06 100 ALA A O 1
ATOM 782 N N . ASP A 1 101 ? -23.237 -2.821 21.755 1.00 63.50 101 ASP A N 1
ATOM 783 C CA . ASP A 1 101 ? -23.608 -2.721 20.350 1.00 63.50 101 ASP A CA 1
ATOM 784 C C . ASP A 1 101 ? -22.438 -3.225 19.494 1.00 63.50 101 ASP A C 1
ATOM 786 O O . ASP A 1 101 ? -21.488 -2.504 19.171 1.00 63.50 101 ASP A O 1
ATOM 790 N N . LEU A 1 102 ? -22.492 -4.518 19.173 1.00 67.88 102 LEU A N 1
ATOM 791 C CA . LEU A 1 102 ? -21.499 -5.212 18.359 1.00 67.88 102 LEU A CA 1
ATOM 792 C C . LEU A 1 102 ? -21.532 -4.760 16.891 1.00 67.88 102 LEU A C 1
ATOM 794 O O . LEU A 1 102 ? -20.601 -5.070 16.150 1.00 67.88 102 LEU A O 1
ATOM 798 N N . SER A 1 103 ? -22.560 -4.024 16.447 1.00 72.31 103 SER A N 1
ATOM 799 C CA . SER A 1 103 ? -22.684 -3.594 15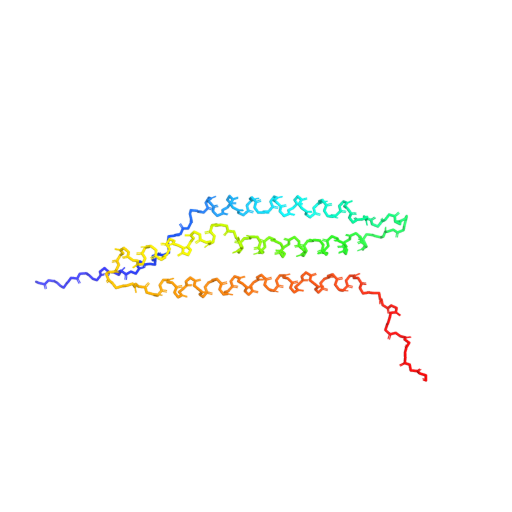.048 1.00 72.31 103 SER A CA 1
ATOM 800 C C . SER A 1 103 ? -21.587 -2.602 14.642 1.00 72.31 103 SER A C 1
ATOM 802 O O . SER A 1 103 ? -21.070 -2.673 13.522 1.00 72.31 103 SER A O 1
ATOM 804 N N . ALA A 1 104 ? -21.160 -1.737 15.569 1.00 69.44 104 ALA A N 1
ATOM 805 C CA . ALA A 1 104 ? -20.063 -0.795 15.364 1.00 69.44 104 ALA A CA 1
ATOM 806 C C . ALA A 1 104 ? -18.711 -1.515 15.222 1.00 69.44 104 ALA A C 1
ATOM 808 O O . ALA A 1 104 ? -17.912 -1.171 14.349 1.00 69.44 104 ALA A O 1
ATOM 809 N N . ILE A 1 105 ? -18.488 -2.560 16.025 1.00 72.94 105 ILE A N 1
ATOM 810 C CA . ILE A 1 105 ? -17.281 -3.397 15.966 1.00 72.94 105 ILE A CA 1
ATOM 811 C C . ILE A 1 105 ? -17.254 -4.187 14.652 1.00 72.94 105 ILE A C 1
ATOM 813 O O . ILE A 1 105 ? -16.270 -4.125 13.922 1.00 72.94 105 ILE A O 1
ATOM 817 N N . VAL A 1 106 ? -18.363 -4.838 14.287 1.00 77.44 106 VAL A N 1
ATOM 818 C CA . VAL A 1 106 ? -18.479 -5.577 13.017 1.00 77.44 106 VAL A CA 1
ATOM 819 C C . VAL A 1 106 ? -18.261 -4.655 11.811 1.00 77.44 106 VAL A C 1
ATOM 821 O O . VAL A 1 106 ? -17.589 -5.030 10.850 1.00 77.44 106 VAL A O 1
ATOM 824 N N . SER A 1 107 ? -18.787 -3.428 11.849 1.00 80.19 107 SER A N 1
ATOM 825 C CA . SER A 1 107 ? -18.584 -2.445 10.777 1.00 80.19 107 SER A CA 1
ATOM 826 C C . SER A 1 107 ? -17.121 -2.008 10.655 1.00 80.19 107 SER A C 1
ATOM 828 O O . SER A 1 107 ? -16.613 -1.853 9.540 1.00 80.19 107 SER A O 1
ATOM 830 N N . LEU A 1 108 ? -16.427 -1.835 11.784 1.00 82.00 108 LEU A N 1
ATOM 831 C CA . LEU A 1 108 ? -14.996 -1.546 11.801 1.00 82.00 108 LEU A CA 1
ATOM 832 C C . LEU A 1 108 ? -14.182 -2.717 11.230 1.00 82.00 108 LEU A C 1
ATOM 834 O O . LEU A 1 108 ? -13.346 -2.485 10.357 1.00 82.00 108 LEU A O 1
ATOM 838 N N . ASP A 1 109 ? -14.481 -3.957 11.624 1.00 80.25 109 ASP A N 1
ATOM 839 C CA . ASP A 1 109 ? -13.814 -5.166 11.115 1.00 80.25 109 ASP A CA 1
ATOM 840 C C . ASP A 1 109 ? -13.967 -5.317 9.594 1.00 80.25 109 ASP A C 1
ATOM 842 O O . ASP A 1 109 ? -13.009 -5.634 8.877 1.00 80.25 109 ASP A O 1
ATOM 846 N N . VAL A 1 110 ? -15.158 -5.025 9.062 1.00 85.19 110 VAL A N 1
ATOM 847 C CA . VAL A 1 110 ? -15.405 -5.005 7.612 1.00 85.19 110 VAL A CA 1
ATOM 848 C C . VAL A 1 110 ? -14.540 -3.948 6.921 1.00 85.19 110 VAL A C 1
ATOM 850 O O . VAL A 1 110 ? -13.979 -4.210 5.854 1.00 85.19 110 VAL A O 1
ATOM 853 N N . ASN A 1 111 ? -14.401 -2.758 7.504 1.00 87.19 111 ASN A N 1
ATOM 854 C CA . ASN A 1 111 ? -13.569 -1.699 6.933 1.00 87.19 111 ASN A CA 1
ATOM 855 C C . ASN A 1 111 ? -12.072 -2.037 7.004 1.00 87.19 111 ASN A C 1
ATOM 857 O O . ASN A 1 111 ? -11.370 -1.839 6.013 1.00 87.19 111 ASN A O 1
ATOM 861 N N . ILE A 1 112 ? -11.598 -2.632 8.103 1.00 86.81 112 ILE A N 1
ATOM 862 C CA . ILE A 1 112 ? -10.224 -3.149 8.228 1.00 86.81 112 ILE A CA 1
ATOM 863 C C . ILE A 1 112 ? -9.955 -4.226 7.175 1.00 86.81 112 ILE A C 1
ATOM 865 O O . ILE A 1 112 ? -8.906 -4.219 6.529 1.00 86.81 112 ILE A O 1
ATOM 869 N N . THR A 1 113 ? -10.920 -5.117 6.937 1.00 87.69 113 THR A N 1
ATOM 870 C CA . THR A 1 113 ? -10.826 -6.151 5.896 1.00 87.69 113 THR A CA 1
ATOM 871 C C . THR A 1 113 ? -10.678 -5.526 4.506 1.00 87.69 113 THR A C 1
ATOM 873 O O . THR A 1 113 ? -9.824 -5.944 3.722 1.00 87.69 113 THR A O 1
ATOM 876 N N . LYS A 1 114 ? -11.456 -4.479 4.198 1.00 90.69 114 LYS A N 1
ATOM 877 C CA . LYS A 1 114 ? -11.341 -3.739 2.929 1.00 90.69 114 LYS A CA 1
ATOM 878 C C . LYS A 1 114 ? -9.981 -3.050 2.785 1.00 90.69 114 LYS A C 1
ATOM 880 O O . LYS A 1 114 ? -9.367 -3.159 1.727 1.00 90.69 114 LYS A O 1
ATOM 885 N N . LEU A 1 115 ? -9.488 -2.382 3.830 1.00 91.25 115 LEU A N 1
ATOM 886 C CA . LEU A 1 115 ? -8.167 -1.739 3.820 1.00 91.25 115 LEU A CA 1
ATOM 887 C C . LEU A 1 115 ? -7.036 -2.763 3.653 1.00 91.25 115 LEU A C 1
ATOM 889 O O . LEU A 1 115 ? -6.127 -2.557 2.851 1.00 91.25 115 LEU A O 1
ATOM 893 N N . SER A 1 116 ? -7.143 -3.910 4.325 1.00 89.88 116 SER A N 1
ATOM 894 C CA . SER A 1 116 ? -6.216 -5.036 4.162 1.00 89.88 116 SER A CA 1
ATOM 895 C C . SER A 1 116 ? -6.203 -5.549 2.722 1.00 89.88 116 SER A C 1
ATOM 897 O O . SER A 1 116 ? -5.142 -5.847 2.175 1.00 89.88 116 SER A O 1
ATOM 899 N N . HIS A 1 117 ? -7.370 -5.617 2.075 1.00 92.50 117 HIS A N 1
ATOM 900 C CA . HIS A 1 117 ? -7.458 -5.987 0.666 1.00 92.50 117 HIS A CA 1
ATOM 901 C C . HIS A 1 117 ? -6.765 -4.961 -0.244 1.00 92.50 117 HIS A C 1
ATOM 903 O O . HIS A 1 117 ? -6.018 -5.357 -1.136 1.00 92.50 117 HIS A O 1
ATOM 909 N N . ILE A 1 118 ? -6.939 -3.658 0.014 1.00 92.94 118 ILE A N 1
ATOM 910 C CA . ILE A 1 118 ? -6.240 -2.587 -0.717 1.00 92.94 118 ILE A CA 1
ATOM 911 C C . ILE A 1 118 ? -4.721 -2.738 -0.575 1.00 92.94 118 ILE A C 1
ATOM 913 O O . ILE A 1 118 ? -4.030 -2.752 -1.591 1.00 92.94 118 ILE A O 1
ATOM 917 N N . ARG A 1 119 ? -4.200 -2.931 0.643 1.00 91.69 119 ARG A N 1
ATOM 918 C CA . ARG A 1 119 ? -2.766 -3.180 0.878 1.00 91.69 119 ARG A CA 1
ATOM 919 C C . ARG A 1 119 ? -2.257 -4.395 0.093 1.00 91.69 119 ARG A C 1
ATOM 921 O O . ARG A 1 119 ? -1.195 -4.355 -0.518 1.00 91.69 119 ARG A O 1
ATOM 928 N N . ASN A 1 120 ? -3.011 -5.491 0.075 1.00 92.75 120 ASN A N 1
ATOM 929 C CA . ASN A 1 120 ? -2.596 -6.687 -0.662 1.00 92.75 120 ASN A CA 1
ATOM 930 C C . ASN A 1 120 ? -2.561 -6.437 -2.186 1.00 92.75 120 ASN A C 1
ATOM 932 O O . ASN A 1 120 ? -1.701 -6.975 -2.887 1.00 92.75 120 ASN A O 1
ATOM 936 N N . LEU A 1 121 ? -3.468 -5.604 -2.713 1.00 95.00 121 LEU A N 1
ATOM 937 C CA . LEU A 1 121 ? -3.449 -5.189 -4.119 1.00 95.00 121 LEU A CA 1
ATOM 938 C C . LEU A 1 121 ? -2.237 -4.308 -4.443 1.00 95.00 121 LEU A C 1
ATOM 940 O O . LEU A 1 121 ? -1.622 -4.504 -5.490 1.00 95.00 121 LEU A O 1
ATOM 944 N N . THR A 1 122 ? -1.870 -3.369 -3.566 1.00 92.25 122 THR A N 1
ATOM 945 C CA . THR A 1 122 ? -0.694 -2.506 -3.773 1.00 92.25 122 THR A CA 1
ATOM 946 C C . THR A 1 122 ? 0.608 -3.297 -3.693 1.00 92.25 122 THR A C 1
ATOM 948 O O . THR A 1 122 ? 1.504 -3.082 -4.509 1.00 92.25 122 THR A O 1
ATOM 951 N N . GLU A 1 123 ? 0.682 -4.282 -2.798 1.00 94.12 123 GLU A N 1
ATOM 952 C CA . GLU A 1 123 ? 1.798 -5.225 -2.718 1.00 94.12 123 GLU A CA 1
ATOM 953 C C . GLU A 1 123 ? 1.952 -6.032 -4.015 1.00 94.12 123 GLU A C 1
ATOM 955 O O . GLU A 1 123 ? 3.041 -6.111 -4.589 1.00 94.12 123 GLU A O 1
ATOM 960 N N . LYS A 1 124 ? 0.850 -6.614 -4.510 1.00 94.94 124 LYS A N 1
ATOM 961 C CA . LYS A 1 124 ? 0.847 -7.356 -5.776 1.00 94.94 124 LYS A CA 1
ATOM 962 C C . LYS A 1 124 ? 1.281 -6.462 -6.935 1.00 94.94 124 LYS A C 1
ATOM 964 O O . LYS A 1 124 ? 2.158 -6.852 -7.691 1.00 94.94 124 LYS A O 1
ATOM 969 N N . PHE A 1 125 ? 0.718 -5.263 -7.040 1.00 93.62 125 PHE A N 1
ATOM 970 C CA . PHE A 1 125 ? 1.079 -4.300 -8.076 1.00 93.62 125 PHE A CA 1
ATOM 971 C C . PHE A 1 125 ? 2.573 -3.939 -8.049 1.00 93.62 125 PHE A C 1
ATOM 973 O O . PHE A 1 125 ? 3.219 -3.912 -9.095 1.00 93.62 125 PHE A O 1
ATOM 980 N N . SER A 1 126 ? 3.142 -3.720 -6.857 1.00 93.25 126 SER A N 1
ATOM 981 C CA . SER A 1 126 ? 4.577 -3.463 -6.697 1.00 93.25 126 SER A CA 1
ATOM 982 C C . SER A 1 126 ? 5.435 -4.635 -7.175 1.00 93.25 126 SER A C 1
ATOM 984 O O . SER A 1 126 ? 6.409 -4.415 -7.901 1.00 93.25 126 SER A O 1
ATOM 986 N N . ARG A 1 127 ? 5.056 -5.874 -6.833 1.00 93.44 127 ARG A N 1
ATOM 987 C CA . ARG A 1 127 ? 5.737 -7.082 -7.321 1.00 93.44 127 ARG A CA 1
ATOM 988 C C . ARG A 1 127 ? 5.642 -7.231 -8.834 1.00 9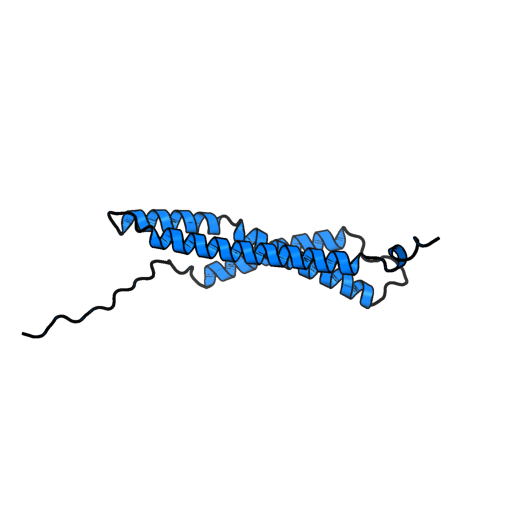3.44 127 ARG A C 1
ATOM 990 O O . ARG A 1 127 ? 6.671 -7.453 -9.460 1.00 93.44 127 ARG A O 1
ATOM 997 N N . ASP A 1 128 ? 4.451 -7.063 -9.404 1.00 95.00 128 ASP A N 1
ATOM 998 C CA . ASP A 1 128 ? 4.213 -7.215 -10.842 1.00 95.00 128 ASP A CA 1
ATOM 999 C C . ASP A 1 128 ? 5.086 -6.230 -11.647 1.00 95.00 128 ASP A C 1
ATOM 1001 O O . ASP A 1 128 ? 5.736 -6.619 -12.615 1.00 95.00 128 ASP A O 1
ATOM 1005 N N . ILE A 1 129 ? 5.171 -4.960 -11.223 1.00 92.31 129 ILE A N 1
ATOM 1006 C CA . ILE A 1 129 ? 6.037 -3.962 -11.878 1.00 92.31 129 ILE A CA 1
ATOM 1007 C C . ILE A 1 129 ? 7.513 -4.338 -11.751 1.00 92.31 129 ILE A C 1
ATOM 1009 O O . ILE A 1 129 ? 8.254 -4.253 -12.731 1.00 92.31 129 ILE A O 1
ATOM 1013 N N . HIS A 1 130 ? 7.950 -4.748 -10.559 1.00 91.19 130 HIS A N 1
ATOM 1014 C CA . HIS A 1 130 ? 9.328 -5.178 -10.347 1.00 91.19 130 HIS A CA 1
ATOM 1015 C C . HIS A 1 130 ? 9.677 -6.391 -11.219 1.00 91.19 130 HIS A C 1
ATOM 1017 O O . HIS A 1 130 ? 10.741 -6.421 -11.830 1.00 91.19 130 HIS A O 1
ATOM 1023 N N . GLU A 1 131 ? 8.788 -7.377 -11.319 1.00 92.44 131 GLU A N 1
ATOM 1024 C CA . GLU A 1 131 ? 8.980 -8.561 -12.154 1.00 92.44 131 GLU A CA 1
ATOM 1025 C C . GLU A 1 131 ? 9.060 -8.200 -13.636 1.00 92.44 131 GLU A C 1
ATOM 1027 O O . GLU A 1 131 ? 10.020 -8.596 -14.294 1.00 92.44 131 GLU A O 1
ATOM 1032 N N . ILE A 1 132 ? 8.122 -7.400 -14.153 1.00 93.12 132 ILE A N 1
ATOM 1033 C CA . ILE A 1 132 ? 8.131 -6.949 -15.553 1.00 93.12 132 ILE A CA 1
ATOM 1034 C C . ILE A 1 132 ? 9.433 -6.210 -15.870 1.00 93.12 132 ILE A C 1
ATOM 1036 O O . ILE A 1 132 ? 10.029 -6.433 -16.920 1.00 93.12 132 ILE A O 1
ATOM 1040 N N . TRP A 1 133 ? 9.886 -5.345 -14.961 1.00 90.50 133 TRP A N 1
ATOM 1041 C CA . TRP A 1 133 ? 11.074 -4.532 -15.182 1.00 90.50 133 TRP A CA 1
ATOM 1042 C C . TRP A 1 133 ? 12.390 -5.313 -15.054 1.00 90.50 133 TRP A C 1
ATOM 1044 O O . TRP A 1 133 ? 13.365 -5.006 -15.736 1.00 90.50 133 TRP A O 1
ATOM 1054 N N . ARG A 1 134 ? 12.442 -6.326 -14.183 1.00 86.62 134 ARG A N 1
ATOM 1055 C CA . ARG A 1 134 ? 13.648 -7.142 -13.955 1.00 86.62 134 ARG A CA 1
ATOM 1056 C C . ARG A 1 134 ? 13.709 -8.409 -14.805 1.00 86.62 134 ARG A C 1
ATOM 1058 O O . ARG A 1 134 ? 14.756 -9.055 -14.836 1.00 86.62 134 ARG A O 1
ATOM 1065 N N . SER A 1 135 ? 12.626 -8.766 -15.488 1.00 84.06 135 SER A N 1
ATOM 1066 C CA . SER A 1 135 ? 12.593 -9.904 -16.404 1.00 84.06 135 SER A CA 1
ATOM 1067 C C . SER A 1 135 ? 13.390 -9.595 -17.669 1.00 84.06 135 SER A C 1
ATOM 1069 O O . SER A 1 135 ? 13.001 -8.759 -18.480 1.00 84.06 135 SER A O 1
ATOM 1071 N N . ASP A 1 136 ? 14.507 -10.295 -17.857 1.00 69.19 136 ASP A N 1
ATOM 1072 C CA . ASP A 1 136 ? 15.281 -10.234 -19.096 1.00 69.19 136 ASP A CA 1
ATOM 1073 C C . ASP A 1 136 ? 14.578 -11.090 -20.173 1.00 69.19 136 ASP A C 1
ATOM 1075 O O . ASP A 1 136 ? 14.321 -12.277 -19.930 1.00 69.19 136 ASP A O 1
ATOM 1079 N N . PRO A 1 137 ? 14.277 -10.567 -21.379 1.00 61.47 137 PRO A N 1
ATOM 1080 C CA . PRO A 1 137 ? 13.673 -11.361 -22.454 1.00 61.47 137 PRO A CA 1
ATOM 1081 C C . PRO A 1 137 ? 14.522 -12.572 -22.895 1.00 61.47 137 PRO A C 1
ATOM 1083 O O . PRO A 1 137 ? 14.031 -13.441 -23.617 1.00 61.47 137 PRO A O 1
ATOM 1086 N N . LYS A 1 138 ? 15.790 -12.670 -22.472 1.00 54.62 138 LYS A N 1
ATOM 1087 C CA . LYS A 1 138 ? 16.729 -13.715 -22.913 1.00 54.62 138 LYS A CA 1
ATOM 1088 C C . LYS A 1 138 ? 16.577 -15.091 -22.252 1.00 54.62 138 LYS A C 1
ATOM 1090 O O . LYS A 1 138 ? 17.136 -16.048 -22.778 1.00 54.62 138 LYS A O 1
ATOM 1095 N N . ASN A 1 139 ? 15.800 -15.244 -21.178 1.00 50.84 139 ASN A N 1
ATOM 1096 C CA . ASN A 1 139 ? 15.663 -16.543 -20.491 1.00 50.84 139 ASN A CA 1
ATOM 1097 C C . ASN A 1 139 ? 14.517 -17.442 -20.998 1.00 50.84 139 ASN A C 1
ATOM 1099 O O . ASN A 1 139 ? 14.358 -18.557 -20.508 1.00 50.84 139 ASN A O 1
ATOM 1103 N N . GLY A 1 140 ? 13.734 -17.005 -21.991 1.00 52.31 140 GLY A N 1
ATOM 1104 C CA . GLY A 1 140 ? 12.598 -17.774 -22.525 1.00 52.31 140 GLY A CA 1
ATOM 1105 C C . GLY A 1 140 ? 12.893 -18.664 -23.739 1.00 52.31 140 GLY A C 1
ATOM 1106 O O . GLY A 1 140 ? 11.963 -19.243 -24.290 1.00 52.31 140 GLY A O 1
ATOM 1107 N N . SER A 1 141 ? 14.143 -18.755 -24.210 1.00 52.22 141 SER A N 1
ATOM 1108 C CA . SER A 1 141 ? 14.444 -19.358 -25.521 1.00 52.22 141 SER A CA 1
ATOM 1109 C C . SER A 1 141 ? 15.622 -20.334 -25.544 1.00 52.22 141 SER A C 1
ATOM 1111 O O . SER A 1 141 ? 16.415 -20.290 -26.470 1.00 52.22 141 SER A O 1
ATOM 1113 N N . VAL A 1 142 ? 15.728 -21.274 -24.595 1.00 54.12 142 VAL A N 1
ATOM 1114 C CA . VAL A 1 142 ? 16.490 -22.521 -24.834 1.00 54.12 142 VAL A CA 1
ATOM 1115 C C . VAL A 1 142 ? 15.889 -23.693 -24.045 1.00 54.12 142 VAL A C 1
ATOM 1117 O O . VAL A 1 142 ? 16.302 -23.975 -22.927 1.00 54.12 142 VAL A O 1
ATOM 1120 N N . SER A 1 143 ? 14.915 -24.394 -24.627 1.00 50.25 143 SER A N 1
ATOM 1121 C CA . SER A 1 143 ? 14.704 -25.835 -24.400 1.00 50.25 143 SER A CA 1
ATOM 1122 C C . SER A 1 143 ? 13.715 -26.372 -25.436 1.00 50.25 143 SER A C 1
ATOM 1124 O O . SER A 1 143 ? 12.512 -26.482 -25.206 1.00 50.25 143 SER A O 1
ATOM 1126 N N . SER A 1 144 ? 14.223 -26.631 -26.634 1.00 51.78 144 SER A N 1
ATOM 1127 C CA . SER A 1 144 ? 13.622 -27.541 -27.610 1.00 51.78 144 SER A CA 1
ATOM 1128 C C . SER A 1 144 ? 14.759 -28.006 -28.510 1.00 51.78 144 SER A C 1
ATOM 1130 O O . SER A 1 144 ? 15.109 -27.342 -29.483 1.00 51.78 144 SER A O 1
ATOM 1132 N N . GLY A 1 145 ? 15.389 -29.099 -28.090 1.00 40.94 145 GLY A N 1
ATOM 1133 C CA . GLY A 1 145 ? 16.393 -29.869 -28.812 1.00 40.94 145 GLY A CA 1
ATOM 1134 C C . GLY A 1 145 ? 16.286 -31.309 -28.353 1.00 40.94 145 GLY A C 1
ATOM 1135 O O . GLY A 1 145 ? 16.268 -31.499 -27.117 1.00 40.94 145 GLY A O 1
#

Foldseek 3Di:
DDDDDPPPDDPPVQPPPDPVVVVVVLVVLLVVLVVVLVVVCVVPDDPPDPPDDPVSVVLVVQLSVLVSVLSSLVCVLVDVVLVVSLVVLQVVLVPPDVPRPCVSVVVSVVVSVVSVVVSVVSVVVSVVSVCVSPDDPPPPDDDDD

pLDDT: mean 73.58, std 15.97, range [39.09, 95.0]

Radius of gyration: 24.01 Å; chains: 1; bounding box: 81×48×57 Å